Protein AF-A0AAD1ARK3-F1 (afdb_monomer)

Radius of gyration: 18.64 Å; Cα contacts (8 Å, |Δi|>4): 19; chains: 1; bounding box: 56×27×42 Å

Structure (mmCIF, N/CA/C/O backbone):
data_AF-A0AAD1ARK3-F1
#
_entry.id   AF-A0AAD1ARK3-F1
#
loop_
_atom_site.group_PDB
_atom_site.id
_atom_site.type_symbol
_atom_site.label_atom_id
_atom_site.label_alt_id
_atom_site.label_comp_id
_atom_site.label_asym_id
_atom_site.label_entity_id
_atom_site.label_seq_id
_atom_site.pdbx_PDB_ins_code
_atom_site.Cartn_x
_atom_site.Cartn_y
_atom_site.Cartn_z
_atom_site.occupancy
_atom_site.B_iso_or_equiv
_atom_site.auth_seq_id
_atom_site.auth_comp_id
_atom_site.auth_asym_id
_atom_site.auth_atom_id
_atom_site.pdbx_PDB_model_num
ATOM 1 N N . MET A 1 1 ? 1.471 18.633 -12.630 1.00 61.25 1 MET A N 1
ATOM 2 C CA . MET A 1 1 ? 0.889 19.336 -11.461 1.00 61.25 1 MET A CA 1
ATOM 3 C C . MET A 1 1 ? -0.423 18.722 -10.968 1.00 61.25 1 MET A C 1
ATOM 5 O O . MET A 1 1 ? -0.516 18.477 -9.775 1.00 61.25 1 MET A O 1
ATOM 9 N N . GLY A 1 2 ? -1.405 18.407 -11.828 1.00 78.56 2 GLY A N 1
ATOM 10 C CA . GLY A 1 2 ? -2.706 17.869 -11.379 1.00 78.56 2 GLY A CA 1
ATOM 11 C C . GLY A 1 2 ? -2.654 16.535 -10.613 1.00 78.56 2 GLY A C 1
ATOM 12 O O . GLY A 1 2 ? -3.347 16.386 -9.614 1.00 78.56 2 GLY A O 1
ATOM 13 N N . PHE A 1 3 ? -1.788 15.597 -11.014 1.00 78.81 3 PHE A N 1
ATOM 14 C CA . PHE A 1 3 ? -1.660 14.294 -10.342 1.00 78.81 3 PHE A CA 1
ATOM 15 C C . PHE A 1 3 ? -1.287 14.423 -8.857 1.00 78.81 3 PHE A C 1
ATOM 17 O O . PHE A 1 3 ? -1.989 13.895 -8.001 1.00 78.81 3 PHE A O 1
ATOM 24 N N . SER A 1 4 ? -0.242 15.197 -8.545 1.00 80.69 4 SER A N 1
ATOM 25 C CA . SER A 1 4 ? 0.208 15.432 -7.166 1.00 80.69 4 SER A CA 1
ATOM 26 C C . SER A 1 4 ? -0.859 16.114 -6.306 1.00 80.69 4 SER A C 1
ATOM 28 O O . SER A 1 4 ? -0.950 15.852 -5.110 1.00 80.69 4 SER A O 1
ATOM 30 N N . PHE A 1 5 ? -1.688 16.974 -6.906 1.00 88.25 5 PHE A N 1
ATOM 31 C CA . PHE A 1 5 ? -2.811 17.595 -6.206 1.00 88.25 5 PHE A CA 1
ATOM 32 C C . PHE A 1 5 ? -3.886 16.564 -5.847 1.00 88.25 5 PHE A C 1
ATOM 34 O O . PHE A 1 5 ? -4.324 16.512 -4.701 1.00 88.25 5 PHE A O 1
ATOM 41 N N . VAL A 1 6 ? -4.264 15.700 -6.794 1.00 86.12 6 VAL A N 1
ATOM 42 C CA . VAL A 1 6 ? -5.252 14.634 -6.568 1.00 86.12 6 VAL A CA 1
ATOM 43 C C . VAL A 1 6 ? -4.775 13.663 -5.488 1.00 86.12 6 VAL A C 1
ATOM 45 O O . VAL A 1 6 ? -5.541 13.339 -4.582 1.00 86.12 6 VAL A O 1
ATOM 48 N N . THR A 1 7 ? -3.509 13.237 -5.528 1.00 83.06 7 THR A N 1
ATOM 49 C CA . THR A 1 7 ? -2.954 12.323 -4.518 1.00 83.06 7 THR A CA 1
ATOM 50 C C . THR A 1 7 ? -2.917 12.958 -3.130 1.00 83.06 7 THR A C 1
ATOM 52 O O . THR A 1 7 ? -3.302 12.315 -2.157 1.00 83.06 7 THR A O 1
ATOM 55 N N . SER A 1 8 ? -2.525 14.231 -3.027 1.00 83.38 8 SER A N 1
ATOM 56 C CA . SER A 1 8 ? -2.497 14.950 -1.747 1.00 83.38 8 SER A CA 1
ATOM 57 C C . SER A 1 8 ? -3.900 15.208 -1.199 1.00 83.38 8 SER A C 1
ATOM 59 O O . SER A 1 8 ? -4.129 15.055 -0.001 1.00 83.38 8 SER A O 1
ATOM 61 N N . TYR A 1 9 ? -4.863 15.535 -2.065 1.00 85.81 9 TYR A N 1
ATOM 62 C CA . TYR A 1 9 ? -6.266 15.695 -1.684 1.00 85.81 9 TYR A CA 1
ATOM 63 C C . TYR A 1 9 ? -6.867 14.385 -1.160 1.00 85.81 9 TYR A C 1
ATOM 65 O O . TYR A 1 9 ? -7.508 14.372 -0.108 1.00 85.81 9 TYR A O 1
ATOM 73 N N . LEU A 1 10 ? -6.627 13.268 -1.857 1.00 84.06 10 LEU A N 1
ATOM 74 C CA . LEU A 1 10 ? -7.058 11.941 -1.411 1.00 84.06 10 LEU A CA 1
ATOM 75 C C . LEU A 1 10 ? -6.446 11.592 -0.056 1.00 84.06 10 LEU A C 1
ATOM 77 O O . LEU A 1 10 ? -7.172 11.191 0.852 1.00 84.06 10 LEU A O 1
ATOM 81 N N . MET A 1 11 ? -5.142 11.819 0.112 1.00 81.38 11 MET A N 1
ATOM 82 C CA . MET A 1 11 ? -4.460 11.578 1.382 1.00 81.38 11 MET A CA 1
ATOM 83 C C . MET A 1 11 ? -5.065 12.415 2.520 1.00 81.38 11 MET A C 1
ATOM 85 O O . MET A 1 11 ? -5.331 11.896 3.606 1.00 81.38 11 MET A O 1
ATOM 89 N N . GLY A 1 12 ? -5.380 13.684 2.241 1.00 81.88 12 GLY A N 1
ATOM 90 C CA . GLY A 1 12 ? -6.048 14.590 3.174 1.00 81.88 12 GLY A CA 1
ATOM 91 C C . GLY A 1 12 ? -7.463 14.157 3.571 1.00 81.88 12 GLY A C 1
ATOM 92 O O . GLY A 1 12 ? -7.896 14.467 4.675 1.00 81.88 12 GLY A O 1
ATOM 93 N N . LYS A 1 13 ? -8.177 13.404 2.722 1.00 83.06 13 LYS A N 1
ATOM 94 C CA . LYS A 1 13 ? -9.510 12.855 3.041 1.00 83.06 13 LYS A CA 1
ATOM 95 C C . LYS A 1 13 ? -9.468 11.502 3.742 1.00 83.06 13 LYS A C 1
ATOM 97 O O . LYS A 1 13 ? -10.345 11.220 4.557 1.00 83.06 13 LYS A O 1
ATOM 102 N N . ILE A 1 14 ? -8.488 10.658 3.423 1.00 83.06 14 ILE A N 1
ATOM 103 C CA . ILE A 1 14 ? -8.371 9.312 4.001 1.00 83.06 14 ILE A CA 1
ATOM 104 C C . ILE A 1 14 ? -8.105 9.401 5.506 1.00 83.06 14 ILE A C 1
ATOM 106 O O . ILE A 1 14 ? -8.790 8.739 6.282 1.00 83.06 14 ILE A O 1
ATOM 110 N N . ASN A 1 15 ? -7.171 10.258 5.922 1.00 79.00 15 ASN A N 1
ATOM 111 C CA . ASN A 1 15 ? -6.753 10.369 7.319 1.00 79.00 15 ASN A CA 1
ATOM 112 C C . ASN A 1 15 ? -7.911 10.687 8.302 1.00 79.00 15 ASN A C 1
ATOM 114 O O . ASN A 1 15 ? -8.126 9.914 9.240 1.00 79.00 15 ASN A O 1
ATOM 118 N N . PRO A 1 16 ? -8.730 11.743 8.092 1.00 78.88 16 PRO A N 1
ATOM 119 C CA . PRO A 1 16 ? -9.873 12.016 8.962 1.00 78.88 16 PRO A CA 1
ATOM 120 C C . PRO A 1 16 ? -10.950 10.926 8.882 1.00 78.88 16 PRO A C 1
ATOM 122 O O . PRO A 1 16 ? -11.520 10.578 9.912 1.00 78.88 16 PRO A O 1
ATOM 125 N N . ARG A 1 17 ? -11.196 10.325 7.705 1.00 81.31 17 ARG A N 1
ATOM 126 C CA . ARG A 1 17 ? -12.210 9.264 7.555 1.00 81.31 17 ARG A CA 1
ATOM 127 C C . ARG A 1 17 ? -11.862 8.021 8.371 1.00 81.31 17 ARG A C 1
ATOM 129 O O . ARG A 1 17 ? -12.726 7.494 9.066 1.00 81.31 17 ARG A O 1
ATOM 136 N N . VAL A 1 18 ? -10.610 7.565 8.306 1.00 79.75 18 VAL A N 1
ATOM 137 C CA . VAL A 1 18 ? -10.139 6.413 9.093 1.00 79.75 18 VAL A CA 1
ATOM 138 C C . VAL A 1 18 ? -10.260 6.706 10.588 1.00 79.75 18 VAL A C 1
ATOM 140 O O . VAL A 1 18 ? -10.762 5.865 11.329 1.00 79.75 18 VAL A O 1
ATOM 143 N N . SER A 1 19 ? -9.887 7.915 11.017 1.00 78.88 19 SER A N 1
ATOM 144 C CA . SER A 1 19 ? -10.011 8.336 12.417 1.00 78.88 19 SER A CA 1
ATOM 145 C C . SER A 1 19 ? -11.466 8.302 12.909 1.00 78.88 19 SER A C 1
ATOM 147 O O . SER A 1 19 ? -11.758 7.688 13.933 1.00 78.88 19 SER A O 1
ATOM 149 N N . THR A 1 20 ? -12.411 8.855 12.137 1.00 81.75 20 THR A N 1
ATOM 150 C CA . THR A 1 20 ? -13.843 8.820 12.480 1.00 81.75 20 THR A CA 1
ATOM 151 C C . THR A 1 20 ? -14.393 7.394 12.557 1.00 81.75 20 THR A C 1
ATOM 153 O O . THR A 1 20 ? -15.175 7.090 13.454 1.00 81.75 20 THR A O 1
ATOM 156 N N . VAL A 1 21 ? -13.988 6.502 11.646 1.00 79.81 21 VAL A N 1
ATOM 157 C CA . VAL A 1 21 ? -14.413 5.092 11.668 1.00 79.81 21 VAL A CA 1
ATOM 158 C C . VAL A 1 21 ? -13.901 4.383 12.921 1.00 79.81 21 VAL A C 1
ATOM 160 O O . VAL A 1 21 ? -14.673 3.693 13.583 1.00 79.81 21 VAL A O 1
ATOM 163 N N . MET A 1 22 ? -12.635 4.592 13.289 1.00 80.56 22 MET A N 1
ATOM 164 C CA . MET A 1 22 ? -12.065 4.021 14.514 1.00 80.56 22 MET A CA 1
ATOM 165 C C . MET A 1 22 ? -12.796 4.523 15.758 1.00 80.56 22 MET A C 1
ATOM 167 O O . MET A 1 22 ? -13.124 3.729 16.632 1.00 80.56 22 MET A O 1
ATOM 171 N N . MET A 1 23 ? -13.120 5.816 15.802 1.00 79.56 23 MET A N 1
ATOM 172 C CA . MET A 1 23 ? -13.860 6.405 16.918 1.00 79.56 23 MET A CA 1
ATOM 173 C C . MET A 1 23 ? -15.286 5.862 17.070 1.00 79.56 23 MET A C 1
ATOM 175 O O . MET A 1 23 ? -15.790 5.815 18.184 1.00 79.56 23 MET A O 1
ATOM 179 N N . ARG A 1 24 ? -15.941 5.460 15.972 1.00 77.12 24 ARG A N 1
ATOM 180 C CA . ARG A 1 24 ? -17.324 4.952 15.998 1.00 77.12 24 ARG A CA 1
ATOM 181 C C . ARG A 1 24 ? -17.428 3.441 16.205 1.00 77.12 24 ARG A C 1
ATOM 183 O O . ARG A 1 24 ? -18.404 2.987 16.788 1.00 77.12 24 ARG A O 1
ATOM 190 N N . LEU A 1 25 ? -16.476 2.664 15.687 1.00 77.69 25 LEU A N 1
ATOM 191 C CA . LEU A 1 25 ? -16.560 1.197 15.677 1.00 77.69 25 LEU A CA 1
ATOM 192 C C . LEU A 1 25 ? -15.784 0.522 16.813 1.00 77.69 25 LEU A C 1
ATOM 194 O O . LEU A 1 25 ? -16.055 -0.639 17.114 1.00 77.69 25 LEU A O 1
ATOM 198 N N . VAL A 1 26 ? -14.809 1.205 17.423 1.00 79.12 26 VAL A N 1
ATOM 199 C CA . VAL A 1 26 ? -13.942 0.609 18.447 1.00 79.12 26 VAL A CA 1
ATOM 200 C C . VAL A 1 26 ? -14.404 1.036 19.847 1.00 79.12 26 VAL A C 1
ATOM 202 O O . VAL A 1 26 ? -14.452 2.235 20.117 1.00 79.12 26 VAL A O 1
ATOM 205 N N . PRO A 1 27 ? -14.698 0.090 20.762 1.00 75.38 27 PRO A N 1
ATOM 206 C CA . PRO A 1 27 ? -15.028 0.401 22.154 1.00 75.38 27 PRO A CA 1
ATOM 207 C C . PRO A 1 27 ? -13.906 1.180 22.853 1.00 75.38 27 PRO A C 1
ATOM 209 O O . PRO A 1 27 ? -12.732 0.847 22.671 1.00 75.38 27 PRO A O 1
ATOM 212 N N . GLU A 1 28 ? -14.251 2.150 23.710 1.00 73.50 28 GLU A N 1
ATOM 213 C CA . GLU A 1 28 ? -13.283 3.048 24.376 1.00 73.50 28 GLU A CA 1
ATOM 214 C C . GLU A 1 28 ? -12.126 2.314 25.067 1.00 73.50 28 GLU A C 1
ATOM 216 O O . GLU A 1 28 ? -10.970 2.727 24.962 1.00 73.50 28 GLU A O 1
ATOM 221 N N . GLN A 1 29 ? -12.409 1.158 25.675 1.00 74.94 29 GLN A N 1
ATOM 222 C CA . GLN A 1 29 ? -11.412 0.318 26.344 1.00 74.94 29 GLN A CA 1
ATOM 223 C C . GLN A 1 29 ? -10.279 -0.172 25.421 1.00 74.94 29 GLN A C 1
ATOM 225 O O . GLN A 1 29 ? -9.194 -0.486 25.904 1.00 74.94 29 GLN A O 1
ATOM 230 N N . GLN A 1 30 ? -10.529 -0.289 24.112 1.00 81.12 30 GLN A N 1
ATOM 231 C CA . GLN A 1 30 ? -9.595 -0.853 23.126 1.00 81.12 30 GLN A CA 1
ATOM 232 C C . GLN A 1 30 ? -9.144 0.168 22.072 1.00 81.12 30 GLN A C 1
ATOM 234 O O . GLN A 1 30 ? -8.282 -0.149 21.249 1.00 81.12 30 GLN A O 1
ATOM 239 N N . MET A 1 31 ? -9.658 1.404 22.116 1.00 78.31 31 MET A N 1
ATOM 240 C CA . MET A 1 31 ? -9.343 2.461 21.145 1.00 78.31 31 MET A CA 1
ATOM 241 C C . MET A 1 31 ? -7.840 2.690 20.984 1.00 78.31 31 MET A C 1
ATOM 243 O O . MET A 1 31 ? -7.353 2.778 19.858 1.00 78.31 31 MET A O 1
ATOM 247 N N . GLY A 1 32 ? -7.094 2.736 22.094 1.00 81.56 32 GLY A N 1
ATOM 248 C CA . GLY A 1 32 ? -5.643 2.931 22.067 1.00 81.56 32 GLY A CA 1
ATOM 249 C C . GLY A 1 32 ? -4.902 1.798 21.351 1.00 81.56 32 GLY A C 1
ATOM 250 O O . GLY A 1 32 ? -4.004 2.052 20.549 1.00 81.56 32 GLY A O 1
ATOM 251 N N . THR A 1 33 ? -5.311 0.548 21.580 1.00 83.62 33 THR A N 1
ATOM 252 C CA . THR A 1 33 ? -4.699 -0.628 20.947 1.00 83.62 33 THR A CA 1
ATOM 253 C C . THR A 1 33 ? -5.039 -0.700 19.462 1.00 83.62 33 THR A C 1
ATOM 255 O O . THR A 1 33 ? -4.140 -0.889 18.644 1.00 83.62 33 THR A O 1
ATOM 258 N N . THR A 1 34 ? -6.302 -0.496 19.081 1.00 84.31 34 THR A N 1
ATOM 259 C CA . THR A 1 34 ? -6.712 -0.548 17.670 1.00 84.31 34 THR A CA 1
ATOM 260 C C . THR A 1 34 ? -6.108 0.598 16.865 1.00 84.31 34 THR A C 1
ATOM 262 O O . THR A 1 34 ? -5.581 0.360 15.778 1.00 84.31 34 THR A O 1
ATOM 265 N N . ALA A 1 35 ? -6.089 1.821 17.407 1.00 83.38 35 ALA A N 1
ATOM 266 C CA . ALA A 1 35 ? -5.404 2.950 16.779 1.00 83.38 35 ALA A CA 1
ATOM 267 C C . ALA A 1 35 ? -3.898 2.681 16.630 1.00 83.38 35 ALA A C 1
ATOM 269 O O . ALA A 1 35 ? -3.323 2.952 15.575 1.00 83.38 35 ALA A O 1
ATOM 270 N N . GLY A 1 36 ? -3.275 2.080 17.650 1.00 85.50 36 GLY A N 1
ATOM 271 C CA . GLY A 1 36 ? -1.881 1.650 17.609 1.00 85.50 36 GLY A CA 1
ATOM 272 C C . GLY A 1 36 ? -1.598 0.656 16.481 1.00 85.50 36 GLY A C 1
ATOM 273 O O . GLY A 1 36 ? -0.669 0.875 15.708 1.00 85.50 36 GLY A O 1
ATOM 274 N N . VAL A 1 37 ? -2.419 -0.391 16.333 1.00 88.94 37 VAL A N 1
ATOM 275 C CA . VAL A 1 37 ? -2.280 -1.402 15.266 1.00 88.94 37 VAL A CA 1
ATOM 276 C C . VAL A 1 37 ? -2.472 -0.786 13.883 1.00 88.94 37 VAL A C 1
ATOM 278 O O . VAL A 1 37 ? -1.662 -1.026 12.992 1.00 88.94 37 VAL A O 1
ATOM 281 N N . VAL A 1 38 ? -3.502 0.041 13.695 1.00 87.50 38 VAL A N 1
ATOM 282 C CA . VAL A 1 38 ? -3.776 0.713 12.413 1.00 87.50 38 VAL A CA 1
ATOM 283 C C . VAL A 1 38 ? -2.615 1.621 12.016 1.00 87.50 38 VAL A C 1
ATOM 285 O O . VAL A 1 38 ? -2.176 1.593 10.867 1.00 87.50 38 VAL A O 1
ATOM 288 N N . ASN A 1 39 ? -2.071 2.379 12.970 1.00 87.69 39 ASN A N 1
ATOM 289 C CA . ASN A 1 39 ? -0.905 3.222 12.736 1.00 87.69 39 ASN A CA 1
ATOM 290 C C . ASN A 1 39 ? 0.350 2.392 12.424 1.00 87.69 39 ASN A C 1
ATOM 292 O O . ASN A 1 39 ? 1.103 2.733 11.519 1.00 87.69 39 ASN A O 1
ATOM 296 N N . LEU A 1 40 ? 0.555 1.270 13.118 1.00 91.19 40 LEU A N 1
ATOM 297 C CA . LEU A 1 40 ? 1.646 0.336 12.830 1.00 91.19 40 LEU A CA 1
ATOM 298 C C . LEU A 1 40 ? 1.552 -0.219 11.408 1.00 91.19 40 LEU A C 1
ATOM 300 O O . LEU A 1 40 ? 2.544 -0.220 10.686 1.00 91.19 40 LEU A O 1
ATOM 304 N N . VAL A 1 41 ? 0.360 -0.636 10.979 1.00 89.38 41 VAL A N 1
ATOM 305 C CA . VAL A 1 41 ? 0.118 -1.111 9.610 1.00 89.38 41 VAL A CA 1
ATOM 306 C C . VAL A 1 41 ? 0.397 -0.002 8.594 1.00 89.38 41 VAL A C 1
ATOM 308 O O . VAL A 1 41 ? 1.054 -0.258 7.587 1.00 89.38 41 VAL A O 1
ATOM 311 N N . ALA A 1 42 ? -0.032 1.234 8.864 1.00 87.62 42 ALA A N 1
ATOM 312 C CA . ALA A 1 42 ? 0.244 2.375 7.992 1.00 87.62 42 ALA A CA 1
ATOM 313 C C . ALA A 1 42 ? 1.751 2.668 7.881 1.00 87.62 42 ALA A C 1
ATOM 315 O O . ALA A 1 42 ? 2.268 2.865 6.780 1.00 87.62 42 ALA A O 1
ATOM 316 N N . LEU A 1 43 ? 2.466 2.638 9.009 1.00 91.31 43 LEU A N 1
ATOM 317 C CA . LEU A 1 43 ? 3.909 2.861 9.067 1.00 91.31 43 LEU A CA 1
ATOM 318 C C . LEU A 1 43 ? 4.703 1.739 8.399 1.00 91.31 43 LEU A C 1
ATOM 320 O O . LEU A 1 43 ? 5.694 2.032 7.741 1.00 91.31 43 LEU A O 1
ATOM 324 N N . LEU A 1 44 ? 4.275 0.480 8.532 1.00 93.25 44 LEU A N 1
ATOM 325 C CA . LEU A 1 44 ? 4.909 -0.671 7.881 1.00 93.25 44 LEU A CA 1
ATOM 326 C C . LEU A 1 44 ? 4.574 -0.764 6.390 1.00 93.25 44 LEU A C 1
ATOM 328 O O . LEU A 1 44 ? 5.387 -1.262 5.613 1.00 93.25 44 LEU A O 1
ATOM 332 N N . GLY A 1 45 ? 3.419 -0.251 5.965 1.00 89.06 45 GLY A N 1
ATOM 333 C CA . GLY A 1 45 ? 3.013 -0.257 4.562 1.00 89.06 45 GLY A CA 1
ATOM 334 C C . GLY A 1 45 ? 4.025 0.439 3.649 1.00 89.06 45 GLY A C 1
ATOM 335 O O . GLY A 1 45 ? 4.317 -0.060 2.563 1.00 89.06 45 GLY A O 1
ATOM 336 N N . MET A 1 46 ? 4.623 1.544 4.108 1.00 88.69 46 MET A N 1
ATOM 337 C CA . MET A 1 46 ? 5.658 2.262 3.357 1.00 88.69 46 MET A CA 1
ATOM 338 C C . MET A 1 46 ? 6.927 1.415 3.118 1.00 88.69 46 MET A C 1
ATOM 340 O O . MET A 1 46 ? 7.230 1.161 1.952 1.00 88.69 46 MET A O 1
ATOM 344 N N . PRO A 1 47 ? 7.679 0.953 4.139 1.00 93.44 47 PRO A N 1
ATOM 345 C CA . PRO A 1 47 ? 8.895 0.170 3.929 1.00 93.44 47 PRO A CA 1
ATOM 346 C C . PRO A 1 47 ? 8.618 -1.157 3.218 1.00 93.44 47 PRO A C 1
ATOM 348 O O . PRO A 1 47 ? 9.395 -1.541 2.349 1.00 93.44 47 PRO A O 1
ATOM 351 N N . VAL A 1 48 ? 7.495 -1.827 3.503 1.00 92.56 48 VAL A N 1
ATOM 352 C CA . VAL A 1 48 ? 7.118 -3.064 2.799 1.00 92.56 48 VAL A CA 1
ATOM 353 C C . VAL A 1 48 ? 6.895 -2.793 1.310 1.00 92.56 48 VAL A C 1
ATOM 355 O O . VAL A 1 48 ? 7.451 -3.498 0.468 1.00 92.56 48 VAL A O 1
ATOM 358 N N . GLY A 1 49 ? 6.148 -1.740 0.967 1.00 89.06 49 GLY A N 1
ATOM 359 C CA . GLY A 1 49 ? 5.934 -1.345 -0.425 1.00 89.06 49 GLY A CA 1
ATOM 360 C C . GLY A 1 49 ? 7.233 -0.966 -1.140 1.00 89.06 49 GLY A C 1
ATOM 361 O O . GLY A 1 49 ? 7.436 -1.355 -2.289 1.00 89.06 49 GLY A O 1
ATOM 362 N N . GLN A 1 50 ? 8.140 -0.266 -0.452 1.00 92.12 50 GLN A N 1
ATOM 363 C CA . GLN A 1 50 ? 9.457 0.087 -0.990 1.00 92.12 50 GLN A CA 1
ATOM 364 C C . GLN A 1 50 ? 10.301 -1.155 -1.292 1.00 92.12 50 GLN A C 1
ATOM 366 O O . GLN A 1 50 ? 10.857 -1.248 -2.384 1.00 92.12 50 GLN A O 1
ATOM 371 N N . VAL A 1 51 ? 10.367 -2.124 -0.372 1.00 94.50 51 VAL A N 1
ATOM 372 C CA . VAL A 1 51 ? 11.106 -3.379 -0.593 1.00 94.50 51 VAL A CA 1
ATOM 373 C C . VAL A 1 51 ? 10.558 -4.105 -1.818 1.00 94.50 51 VAL A C 1
ATOM 375 O O . VAL A 1 51 ? 11.324 -4.419 -2.723 1.00 94.50 51 VAL A O 1
ATOM 378 N N . VAL A 1 52 ? 9.237 -4.292 -1.905 1.00 90.31 52 VAL A N 1
ATOM 379 C CA . VAL A 1 52 ? 8.602 -4.956 -3.056 1.00 90.31 52 VAL A CA 1
ATOM 380 C C . VAL A 1 52 ? 8.920 -4.228 -4.365 1.00 90.31 52 VAL A C 1
ATOM 382 O O . VAL A 1 52 ? 9.322 -4.864 -5.343 1.00 90.31 52 VAL A O 1
ATOM 385 N N . PHE A 1 53 ? 8.793 -2.897 -4.383 1.00 91.75 53 PHE A N 1
ATOM 386 C CA . PHE A 1 53 ? 9.068 -2.090 -5.569 1.00 91.75 53 PHE A CA 1
ATOM 387 C C . PHE A 1 53 ? 10.527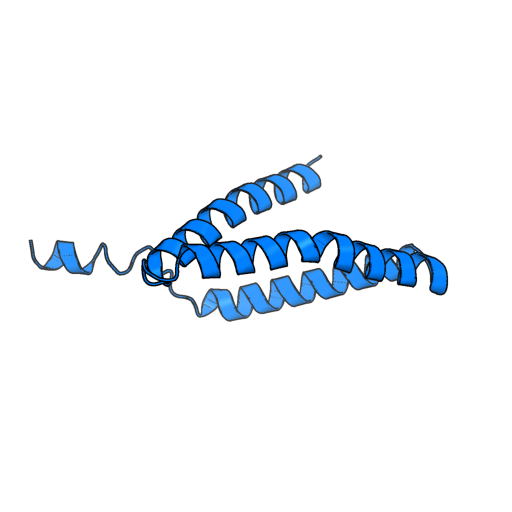 -2.195 -6.012 1.00 91.75 53 PHE A C 1
ATOM 389 O O . PHE A 1 53 ? 10.793 -2.443 -7.191 1.00 91.75 53 PHE A O 1
ATOM 396 N N . PHE A 1 54 ? 11.472 -2.012 -5.086 1.00 93.25 54 PHE A N 1
ATOM 397 C CA . PHE A 1 54 ? 12.895 -2.040 -5.402 1.00 93.25 54 PHE A CA 1
ATOM 398 C C . PHE A 1 54 ? 13.359 -3.431 -5.811 1.00 93.25 54 PHE A C 1
ATOM 400 O O . PHE A 1 54 ? 14.142 -3.539 -6.753 1.00 93.25 54 PHE A O 1
ATOM 407 N N . THR A 1 55 ? 12.864 -4.494 -5.176 1.00 92.88 55 THR A N 1
ATOM 408 C CA . THR A 1 55 ? 13.183 -5.862 -5.594 1.00 92.88 55 THR A CA 1
ATOM 409 C C . THR A 1 55 ? 12.766 -6.092 -7.045 1.00 92.88 55 THR A C 1
ATOM 411 O O . THR A 1 55 ? 13.583 -6.538 -7.847 1.00 92.88 55 THR A O 1
ATOM 414 N N . LEU A 1 56 ? 11.546 -5.710 -7.433 1.00 90.44 56 LEU A N 1
ATOM 415 C CA . LEU A 1 56 ? 11.098 -5.856 -8.822 1.00 90.44 56 LEU A CA 1
ATOM 416 C C . LEU A 1 56 ? 11.836 -4.942 -9.801 1.00 90.44 56 LEU A C 1
ATOM 418 O O . LEU A 1 56 ? 12.149 -5.357 -10.919 1.00 90.44 56 LEU A O 1
ATOM 422 N N . ALA A 1 57 ? 12.113 -3.708 -9.382 1.00 91.31 57 ALA A N 1
ATOM 423 C CA . ALA A 1 57 ? 12.813 -2.737 -10.209 1.00 91.31 57 ALA A CA 1
ATOM 424 C C . ALA A 1 57 ? 14.233 -3.207 -10.553 1.00 91.31 57 ALA A C 1
ATOM 426 O O . ALA A 1 57 ? 14.684 -2.976 -11.672 1.00 91.31 57 ALA A O 1
ATOM 427 N N . ASN A 1 58 ? 14.901 -3.886 -9.613 1.00 92.31 58 ASN A N 1
ATOM 428 C CA . ASN A 1 58 ? 16.253 -4.413 -9.798 1.00 92.31 58 ASN A CA 1
ATOM 429 C C . ASN A 1 58 ? 16.284 -5.779 -10.503 1.00 92.31 58 ASN A C 1
ATOM 431 O O . ASN A 1 58 ? 17.201 -6.024 -11.278 1.00 92.31 58 ASN A O 1
ATOM 435 N N . VAL A 1 59 ? 15.314 -6.669 -10.255 1.00 93.31 59 VAL A N 1
ATOM 436 C CA . VAL A 1 59 ? 15.305 -8.025 -10.846 1.00 93.31 59 VAL A CA 1
ATOM 437 C C . VAL A 1 59 ? 14.779 -8.036 -12.283 1.00 93.31 59 VAL A C 1
ATOM 439 O O . VAL A 1 59 ? 15.287 -8.789 -13.108 1.00 93.31 59 VAL A O 1
ATOM 442 N N . VAL A 1 60 ? 13.755 -7.232 -12.587 1.00 91.81 60 VAL A N 1
ATOM 443 C CA . VAL A 1 60 ? 13.087 -7.245 -13.900 1.00 91.81 60 VAL A CA 1
ATOM 444 C C . VAL A 1 60 ? 13.381 -5.961 -14.663 1.00 91.81 60 VAL A C 1
ATOM 446 O O . VAL A 1 60 ? 14.039 -5.981 -15.697 1.00 91.81 60 VAL A O 1
ATOM 449 N N . SER A 1 61 ? 12.841 -4.844 -14.182 1.00 91.56 61 SER A N 1
ATOM 450 C CA . SER A 1 61 ? 13.101 -3.489 -14.675 1.00 91.56 61 SER A CA 1
ATOM 451 C C . SER A 1 61 ? 12.256 -2.492 -13.887 1.00 91.56 61 SER A C 1
ATOM 453 O O . SER A 1 61 ? 11.178 -2.821 -13.379 1.00 91.56 61 SER A O 1
ATOM 455 N N . ALA A 1 62 ? 12.687 -1.231 -13.862 1.00 90.19 62 ALA A N 1
ATOM 456 C CA . ALA A 1 62 ? 11.896 -0.146 -13.288 1.00 90.19 62 ALA A CA 1
ATOM 457 C C . ALA A 1 62 ? 10.505 -0.024 -13.944 1.00 90.19 62 ALA A C 1
ATOM 459 O O . ALA A 1 62 ? 9.512 0.165 -13.243 1.00 90.19 62 ALA A O 1
ATOM 460 N N . ALA A 1 63 ? 10.418 -0.178 -15.271 1.00 90.81 63 ALA A N 1
ATOM 461 C CA . ALA A 1 63 ? 9.156 -0.084 -16.005 1.00 90.81 63 ALA A CA 1
ATOM 462 C C . ALA A 1 63 ? 8.159 -1.174 -15.578 1.00 90.81 63 ALA A C 1
ATOM 464 O O . ALA A 1 63 ? 7.003 -0.866 -15.294 1.00 90.81 63 ALA A O 1
ATOM 465 N N . ALA A 1 64 ? 8.615 -2.426 -15.449 1.00 88.06 64 ALA A N 1
ATOM 466 C CA . ALA A 1 64 ? 7.774 -3.527 -14.982 1.00 88.06 64 ALA A CA 1
ATOM 467 C C . ALA A 1 64 ? 7.264 -3.302 -13.548 1.00 88.06 64 ALA A C 1
ATOM 469 O O . ALA A 1 64 ? 6.100 -3.578 -13.261 1.00 88.06 64 ALA A O 1
ATOM 470 N N . SER A 1 65 ? 8.099 -2.745 -12.664 1.00 91.88 65 S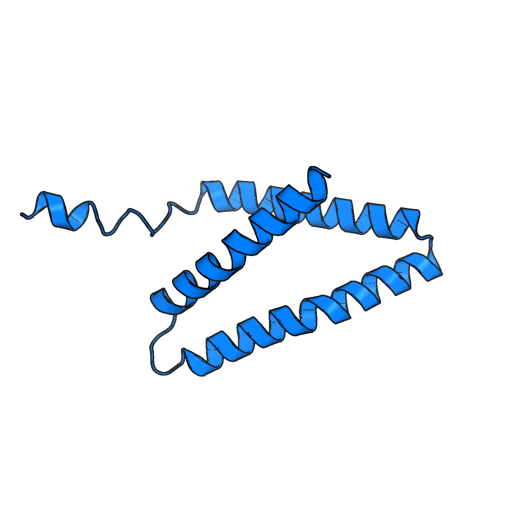ER A N 1
ATOM 471 C CA . SER A 1 65 ? 7.709 -2.430 -11.282 1.00 91.88 65 SER A CA 1
ATOM 472 C C . SER A 1 65 ? 6.604 -1.367 -11.220 1.00 91.88 65 SER A C 1
ATOM 474 O O . SER A 1 65 ? 5.587 -1.552 -10.549 1.00 91.88 65 SER A O 1
ATOM 476 N N . TRP A 1 66 ? 6.740 -0.290 -12.003 1.00 91.81 66 TRP A N 1
ATOM 477 C CA . TRP A 1 66 ? 5.701 0.736 -12.128 1.00 91.81 66 TRP A CA 1
ATOM 478 C C . TRP A 1 66 ? 4.399 0.192 -12.721 1.00 91.81 66 TRP A C 1
ATOM 480 O O . TRP A 1 66 ? 3.323 0.526 -12.224 1.00 91.81 66 TRP A O 1
ATOM 490 N N . MET A 1 67 ? 4.478 -0.670 -13.742 1.00 92.81 67 MET A N 1
ATOM 491 C CA . MET A 1 67 ? 3.297 -1.313 -14.327 1.00 92.81 67 MET A CA 1
ATOM 492 C C . MET A 1 67 ? 2.580 -2.206 -13.314 1.00 92.81 67 MET A C 1
ATOM 494 O O . MET A 1 67 ? 1.354 -2.147 -13.219 1.00 92.81 67 MET A O 1
ATOM 498 N N . LEU A 1 68 ? 3.320 -2.986 -12.518 1.00 90.50 68 LEU A N 1
ATOM 499 C CA . LEU A 1 68 ? 2.721 -3.813 -11.475 1.00 90.50 68 LEU A CA 1
ATOM 500 C C . LEU A 1 68 ? 2.062 -2.956 -10.388 1.00 90.50 68 LEU A C 1
ATOM 502 O O . LEU A 1 68 ? 0.928 -3.230 -10.003 1.00 90.50 68 LEU A O 1
ATOM 506 N N . MET A 1 69 ? 2.729 -1.896 -9.921 1.00 90.12 69 MET A N 1
ATOM 507 C CA . MET A 1 69 ? 2.146 -0.972 -8.943 1.00 90.12 69 MET A CA 1
ATOM 508 C C . MET A 1 69 ? 0.871 -0.307 -9.465 1.00 90.12 69 MET A C 1
ATOM 510 O O . MET A 1 69 ? -0.112 -0.198 -8.728 1.00 90.12 69 MET A O 1
ATOM 514 N N . ALA A 1 70 ? 0.866 0.118 -10.729 1.00 90.88 70 ALA A N 1
ATOM 515 C CA . ALA A 1 70 ? -0.308 0.701 -11.364 1.00 90.88 70 ALA A CA 1
ATOM 516 C C . ALA A 1 70 ? -1.449 -0.319 -11.473 1.00 90.88 70 ALA A C 1
ATOM 518 O O . ALA A 1 70 ? -2.586 0.005 -11.133 1.00 90.88 70 ALA A O 1
ATOM 519 N N . ALA A 1 71 ? -1.147 -1.559 -11.870 1.00 92.94 71 ALA A N 1
ATOM 520 C CA . ALA A 1 71 ? -2.126 -2.638 -11.960 1.00 92.94 71 ALA A CA 1
ATOM 521 C C . ALA A 1 71 ? -2.737 -2.969 -10.589 1.00 92.94 71 ALA A C 1
ATOM 523 O O . ALA A 1 71 ? -3.958 -3.003 -10.455 1.00 92.94 71 ALA A O 1
ATOM 524 N N . LEU A 1 72 ? -1.909 -3.136 -9.552 1.00 91.56 72 LEU A N 1
ATOM 525 C CA . LEU A 1 72 ? -2.377 -3.384 -8.185 1.00 91.56 72 LEU A CA 1
ATOM 526 C C . LEU A 1 72 ? -3.236 -2.229 -7.663 1.00 91.56 72 LEU A C 1
ATOM 528 O O . LEU A 1 72 ? -4.299 -2.468 -7.094 1.00 91.56 72 LEU A O 1
ATOM 532 N N . SER A 1 73 ? -2.816 -0.984 -7.903 1.00 89.38 73 SER A N 1
ATOM 533 C CA . SER A 1 73 ? -3.581 0.205 -7.507 1.00 89.38 73 SER A CA 1
ATOM 534 C C . SER A 1 73 ? -4.929 0.274 -8.224 1.00 89.38 73 SER A C 1
ATOM 536 O O . SER A 1 73 ? -5.939 0.571 -7.592 1.00 89.38 73 SER A O 1
ATOM 538 N N . ALA A 1 74 ? -4.972 -0.041 -9.522 1.00 92.12 74 ALA A N 1
ATOM 539 C CA . ALA A 1 74 ? -6.207 -0.082 -10.298 1.00 92.12 74 ALA A CA 1
ATOM 540 C C . ALA A 1 74 ? -7.162 -1.175 -9.800 1.00 92.12 74 ALA A C 1
ATOM 542 O O . ALA A 1 74 ? -8.352 -0.911 -9.651 1.00 92.12 74 ALA A O 1
ATOM 543 N N . VAL A 1 75 ? -6.652 -2.370 -9.479 1.00 93.38 75 VAL A N 1
ATOM 544 C CA . VAL A 1 75 ? -7.455 -3.453 -8.885 1.00 93.38 75 VAL A CA 1
ATOM 545 C C . VAL A 1 75 ? -8.028 -3.023 -7.536 1.00 93.38 75 VAL A C 1
ATOM 547 O O . VAL A 1 75 ? -9.224 -3.182 -7.309 1.00 93.38 75 VAL A O 1
ATOM 550 N N . LEU A 1 76 ? -7.212 -2.425 -6.665 1.00 88.81 76 LEU A N 1
ATOM 551 C CA . LEU A 1 76 ? -7.654 -1.897 -5.371 1.00 88.81 76 LEU A CA 1
ATOM 552 C C . LEU A 1 76 ? -8.750 -0.841 -5.527 1.00 88.81 76 LEU A C 1
ATOM 554 O O . LEU A 1 76 ? -9.746 -0.874 -4.809 1.00 88.81 76 LEU A O 1
ATOM 558 N N . LEU A 1 77 ? -8.590 0.067 -6.490 1.00 88.00 77 LEU A N 1
ATOM 559 C CA . LEU A 1 77 ? -9.581 1.089 -6.813 1.00 88.00 77 LEU A CA 1
ATOM 560 C C . LEU A 1 77 ? -10.885 0.439 -7.300 1.00 88.00 77 LEU A C 1
ATOM 562 O O . LEU A 1 77 ? -11.962 0.797 -6.836 1.00 88.00 77 LEU A O 1
ATOM 566 N N . LEU A 1 78 ? -10.799 -0.560 -8.178 1.00 90.94 78 LEU A N 1
ATOM 567 C CA . LEU A 1 78 ? -11.961 -1.277 -8.703 1.00 90.94 78 LEU A CA 1
ATOM 568 C C . LEU A 1 78 ? -12.708 -2.012 -7.581 1.00 90.94 78 LEU A C 1
ATOM 570 O O . LEU A 1 78 ? -13.923 -1.868 -7.458 1.00 90.94 78 LEU A O 1
ATOM 574 N N . VAL A 1 79 ? -11.988 -2.712 -6.702 1.00 90.38 79 VAL A N 1
ATOM 575 C CA . VAL A 1 79 ? -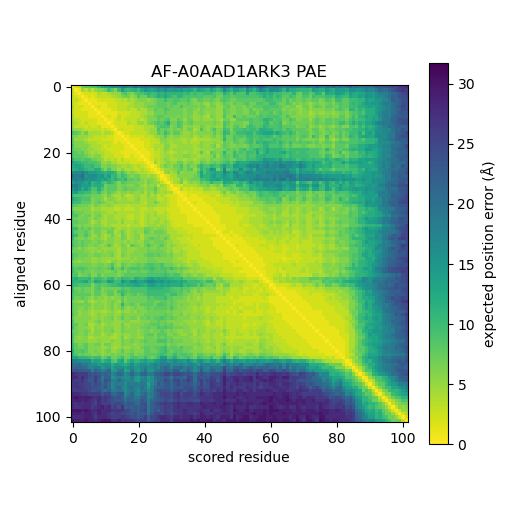12.561 -3.332 -5.497 1.00 90.38 79 VAL A CA 1
ATOM 576 C C . VAL A 1 79 ? -13.222 -2.280 -4.610 1.00 90.38 79 VAL A C 1
ATOM 578 O O . VAL A 1 79 ? -14.349 -2.485 -4.166 1.00 90.38 79 VAL A O 1
ATOM 581 N N . LEU A 1 80 ? -12.571 -1.136 -4.387 1.00 85.62 80 LEU A N 1
ATOM 582 C CA . LEU A 1 80 ? -13.129 -0.051 -3.584 1.00 85.62 80 LEU A CA 1
ATOM 583 C C . LEU A 1 80 ? -14.402 0.532 -4.204 1.00 85.62 80 LEU A C 1
ATOM 585 O O . LEU A 1 80 ? -15.319 0.859 -3.464 1.00 85.62 80 LEU A O 1
ATOM 589 N N . LEU A 1 81 ? -14.496 0.647 -5.529 1.00 87.31 81 LEU A N 1
ATOM 590 C CA . LEU A 1 81 ? -15.725 1.082 -6.197 1.00 87.31 81 LEU A CA 1
ATOM 591 C C . LEU A 1 81 ? -16.833 0.036 -6.049 1.00 87.31 81 LEU A C 1
ATOM 593 O O . LEU A 1 81 ?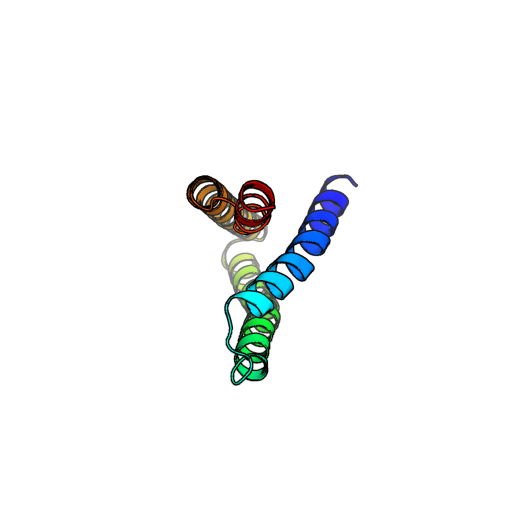 -17.956 0.381 -5.689 1.00 87.31 81 LEU A O 1
ATOM 597 N N . LEU A 1 82 ? -16.520 -1.246 -6.253 1.00 87.62 82 LEU A N 1
ATOM 598 C CA . LEU A 1 82 ? -17.494 -2.330 -6.108 1.00 87.62 82 LEU A CA 1
ATOM 599 C C . LEU A 1 82 ? -18.013 -2.450 -4.671 1.00 87.62 82 LEU A C 1
ATOM 601 O O . LEU A 1 82 ? -19.216 -2.568 -4.466 1.00 87.62 82 LEU A O 1
ATOM 605 N N . VAL A 1 83 ? -17.136 -2.377 -3.669 1.00 84.38 83 VAL A N 1
ATOM 606 C CA . VAL A 1 83 ? -17.515 -2.436 -2.249 1.00 84.38 83 VAL A CA 1
ATOM 607 C C . VAL A 1 83 ? -18.114 -1.111 -1.781 1.00 84.38 83 VAL A C 1
ATOM 609 O O . VAL A 1 83 ? -19.080 -1.106 -1.030 1.00 84.38 83 VAL A O 1
ATOM 612 N N . GLY A 1 84 ? -17.599 0.021 -2.254 1.00 65.38 84 GLY A N 1
ATOM 613 C CA . GLY A 1 84 ? -18.096 1.358 -1.931 1.00 65.38 84 GLY A CA 1
ATOM 614 C C . GLY A 1 84 ? -19.536 1.576 -2.387 1.00 65.38 84 GLY A C 1
ATOM 615 O O . GLY A 1 84 ? -20.294 2.222 -1.677 1.00 65.38 84 GLY A O 1
ATOM 616 N N . THR A 1 85 ? -19.966 0.944 -3.486 1.00 59.25 85 THR A N 1
ATOM 617 C CA . THR A 1 85 ? -21.393 0.915 -3.873 1.00 59.25 85 THR A CA 1
ATOM 618 C C . THR A 1 85 ? -22.282 0.128 -2.898 1.00 59.25 85 THR A C 1
ATOM 620 O O . THR A 1 85 ? -23.503 0.216 -2.980 1.00 59.25 85 THR A O 1
ATOM 623 N N . ARG A 1 86 ? -21.695 -0.651 -1.976 1.00 53.84 86 ARG A N 1
ATOM 624 C CA . ARG A 1 86 ? -22.395 -1.452 -0.955 1.00 53.84 86 ARG A CA 1
ATOM 625 C C . ARG A 1 86 ? -22.343 -0.841 0.443 1.00 53.84 86 ARG A C 1
ATOM 627 O O . ARG A 1 86 ? -23.145 -1.226 1.288 1.00 53.84 86 ARG A O 1
ATOM 634 N N . ILE A 1 87 ? -21.426 0.089 0.697 1.00 54.84 87 ILE A N 1
ATOM 635 C CA . ILE A 1 87 ? -21.353 0.820 1.963 1.00 54.84 87 ILE A CA 1
ATOM 636 C C . ILE A 1 87 ? -22.285 2.027 1.826 1.00 54.84 87 ILE A C 1
ATOM 638 O O . ILE A 1 87 ? -21.863 3.088 1.376 1.00 54.84 87 ILE A O 1
ATOM 642 N N . ALA A 1 88 ? -23.565 1.862 2.181 1.00 50.34 88 ALA A N 1
ATOM 643 C CA . ALA A 1 88 ? -24.412 3.011 2.490 1.00 50.34 88 ALA A CA 1
ATOM 644 C C . ALA A 1 88 ? -23.706 3.787 3.605 1.00 50.34 88 ALA A C 1
ATOM 646 O O . ALA A 1 88 ? -23.408 3.208 4.650 1.00 50.34 88 ALA A O 1
ATOM 647 N N . ASP A 1 89 ? -23.334 5.040 3.342 1.00 50.91 89 ASP A N 1
ATOM 648 C CA . ASP A 1 89 ? -22.550 5.842 4.274 1.00 50.91 89 ASP A CA 1
ATOM 649 C C . ASP A 1 89 ? -23.257 5.881 5.646 1.00 50.91 89 ASP A C 1
ATOM 651 O O . ASP A 1 89 ? -24.296 6.532 5.776 1.00 50.91 89 ASP A O 1
ATOM 655 N N . PRO A 1 90 ? -22.679 5.295 6.716 1.00 50.94 90 PRO A N 1
ATOM 656 C CA . PRO A 1 90 ? -23.222 5.421 8.074 1.00 50.94 90 PRO A CA 1
ATOM 657 C C . PRO A 1 90 ? -23.074 6.854 8.621 1.00 50.94 90 PRO A C 1
ATOM 659 O O . PRO A 1 90 ? -23.335 7.129 9.787 1.00 50.94 90 PRO A O 1
ATOM 662 N N . VAL A 1 91 ? -22.595 7.787 7.794 1.00 53.91 91 VAL A N 1
ATOM 663 C CA . VAL A 1 91 ? -22.520 9.214 8.103 1.00 53.91 91 VAL A CA 1
ATOM 664 C C . VAL A 1 91 ? -23.914 9.856 8.097 1.00 53.91 91 VAL A C 1
ATOM 666 O O . VAL A 1 91 ? -24.100 10.815 8.836 1.00 53.91 91 VAL A O 1
ATOM 669 N N . PHE A 1 92 ? -24.883 9.323 7.337 1.00 52.28 92 PHE A N 1
ATOM 670 C CA . PHE A 1 92 ? -26.201 9.957 7.150 1.00 52.28 92 PHE A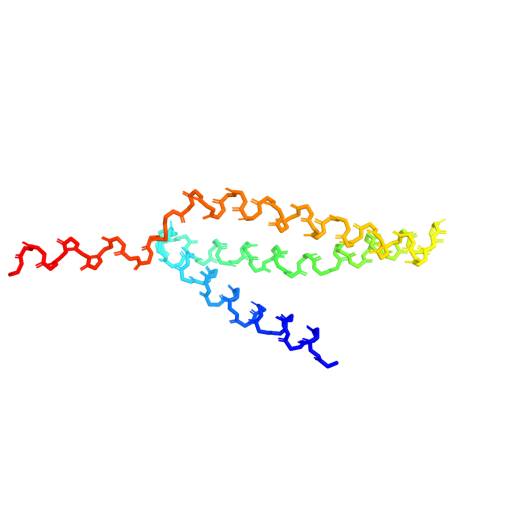 CA 1
ATOM 671 C C . PHE A 1 92 ? -27.376 9.239 7.836 1.00 52.28 92 PHE A C 1
ATOM 673 O O . PHE A 1 92 ? -28.425 9.845 8.026 1.00 52.28 92 PHE A O 1
ATOM 680 N N . THR A 1 93 ? -27.221 7.978 8.249 1.00 51.16 93 THR A N 1
ATOM 681 C CA . THR A 1 93 ? -28.343 7.186 8.794 1.00 51.16 93 THR A CA 1
ATOM 682 C C . THR A 1 93 ? -28.813 7.643 10.181 1.00 51.16 93 THR A C 1
ATOM 684 O O . THR A 1 93 ? -29.994 7.508 10.490 1.00 51.16 93 THR A O 1
ATOM 687 N N . ASP A 1 94 ? -27.946 8.253 10.993 1.00 52.84 94 ASP A N 1
ATOM 688 C CA . ASP A 1 94 ? -28.319 8.664 12.358 1.00 52.84 94 ASP A CA 1
ATOM 689 C C . ASP A 1 94 ? -29.020 10.035 12.417 1.00 52.84 94 ASP A C 1
ATOM 691 O O . ASP A 1 94 ? -29.712 10.335 13.389 1.00 52.84 94 ASP A O 1
ATOM 695 N N . SER A 1 95 ? -28.873 10.880 11.387 1.00 49.66 95 SER A N 1
ATOM 696 C CA . SER A 1 95 ? -29.484 12.219 11.367 1.00 49.66 95 SER A CA 1
ATOM 697 C C . SER A 1 95 ? -30.952 12.224 10.936 1.00 49.66 95 SER A C 1
ATOM 699 O O . SER A 1 95 ? -31.697 13.109 11.350 1.00 49.66 95 SER A O 1
ATOM 701 N N . GLU A 1 96 ? -31.396 11.245 10.143 1.00 50.84 96 GLU A N 1
ATOM 702 C CA . GLU A 1 96 ? -32.796 11.180 9.694 1.00 50.84 96 GLU A CA 1
ATOM 703 C C . GLU A 1 96 ? -33.720 10.539 10.741 1.00 50.84 96 GLU A C 1
ATOM 705 O O . GLU A 1 96 ? -34.835 11.017 10.942 1.00 50.84 96 GLU A O 1
ATOM 710 N N . SER A 1 97 ? -33.258 9.542 11.511 1.00 50.25 97 SER A N 1
ATOM 711 C CA . SER A 1 97 ? -34.125 8.874 12.500 1.00 50.25 97 SER A CA 1
ATOM 712 C C . SER A 1 97 ? -34.449 9.727 13.734 1.00 50.25 97 SER A C 1
ATOM 714 O O . SER A 1 97 ? -35.330 9.364 14.516 1.00 50.25 97 SER A O 1
ATOM 716 N N . GLN A 1 98 ? -33.718 10.828 13.949 1.00 48.94 98 GLN A N 1
ATOM 717 C CA . GLN A 1 98 ? -33.969 11.777 15.039 1.00 48.94 98 GLN A CA 1
ATOM 718 C C . GLN A 1 98 ? -34.914 12.918 14.634 1.00 48.94 98 GLN A C 1
ATOM 720 O O . GLN A 1 98 ? -35.594 13.456 15.503 1.00 48.94 98 GLN A O 1
ATOM 725 N N . SER A 1 99 ? -35.007 13.252 13.340 1.00 49.16 99 SER A N 1
ATOM 726 C CA . SER A 1 99 ? -35.898 14.315 12.848 1.00 49.16 99 SER A CA 1
ATOM 727 C C . SER A 1 99 ? -37.344 13.854 12.651 1.00 49.16 99 SER A C 1
ATOM 729 O O . SER A 1 99 ? -38.237 14.691 12.648 1.00 49.16 99 SER A O 1
ATOM 731 N N . GLU A 1 100 ? -37.597 12.552 12.500 1.00 48.84 100 GLU A N 1
ATOM 732 C CA . GLU A 1 100 ? -38.964 12.011 12.383 1.00 48.84 100 GLU A CA 1
ATOM 733 C C . GLU A 1 100 ? -39.664 11.863 13.751 1.00 48.84 100 GLU A C 1
ATOM 735 O O . GLU A 1 100 ? -40.872 11.654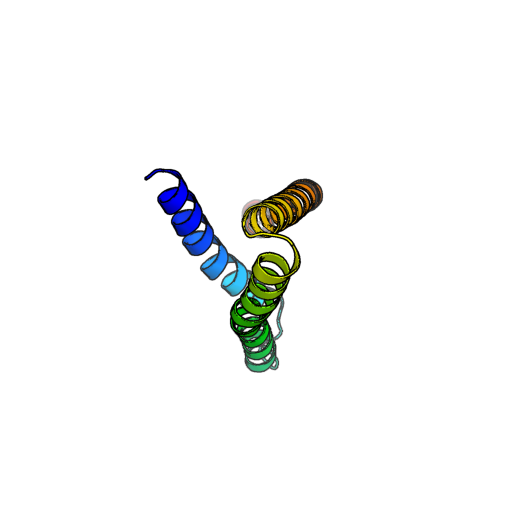 13.826 1.00 48.84 100 GLU A O 1
ATOM 740 N N . LYS A 1 101 ? -38.910 11.982 14.854 1.00 48.69 101 LYS A N 1
ATOM 741 C CA . LYS A 1 101 ? -39.42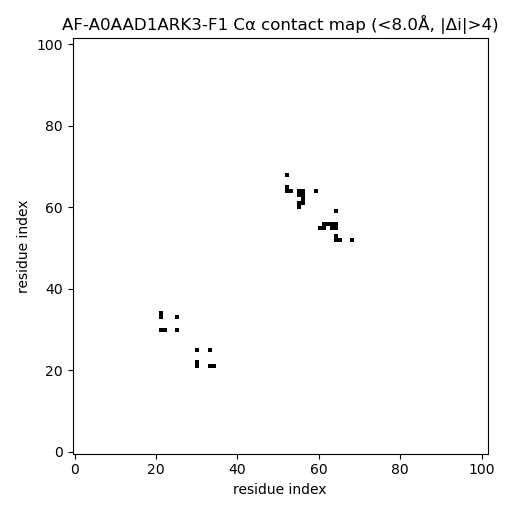2 11.853 16.231 1.00 48.69 101 LYS A CA 1
ATOM 742 C C . LYS A 1 101 ? -39.467 13.172 17.014 1.00 48.69 101 LYS A C 1
ATOM 744 O O . LYS A 1 101 ? -39.708 13.119 18.221 1.00 48.69 101 LYS A O 1
ATOM 749 N N . ALA A 1 102 ? -39.211 14.309 16.363 1.00 45.25 102 ALA A N 1
ATOM 750 C CA . ALA A 1 102 ? -39.222 15.642 16.970 1.00 45.25 102 ALA A CA 1
ATOM 751 C C . ALA A 1 102 ? -40.457 16.448 16.551 1.00 45.25 102 ALA A C 1
ATOM 753 O O . ALA A 1 102 ? -40.825 16.382 15.358 1.00 45.25 102 ALA A O 1
#

Sequence (102 aa):
MGFSFVTSYLMGKINPRVSTVMMRLVPEQQMGTTAGVVNLVALLGMPVGQVVFFTLANVVSAAASWMLMAALSAVLLLVLLLVGTRIADPVFTDSESQSEKA

Secondary structure (DSSP, 8-state):
-HHHHHHHHHHHHHHHHHHHHHHHHS-GGGHHHHHHHHHHHHHHHHHHHHHHHHHHHHHT-HHHHHHHHHHHHHHHHHHHHHHHTT---TTTHHHHHHHTT-

pLDDT: mean 79.77, std 14.51, rang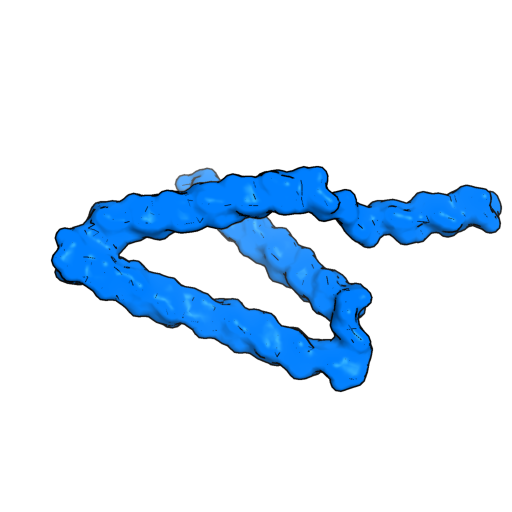e [45.25, 94.5]

Foldseek 3Di:
DVVVVVVVVVVVVVVVVVVVCLVPPPPPVCSVVVVVVVVVCVVVVVVVLVVQLVVCCVPPRNVVSVVVVVVVVVVVVVVCVVVVVVCPDPVPPVVVVVVVVD

Mean predicted aligned error: 10.33 Å

InterPro domains:
  IPR020846 Major facilitator superfamily domain [PS50850] (1-102)
  IPR036259 MFS transporter superfamily [G3DSA:1.20.1250.20] (1-84)
  IPR036259 MFS transporter superfamily [SSF103473] (3-89)

Solvent-accessible surface area (backbone atoms only — not comparable to full-atom values): 5875 Å² total; per-residue (Å²): 116,69,66,64,51,52,53,51,52,51,52,66,51,48,56,59,51,54,51,53,49,49,67,73,73,42,58,79,95,46,37,69,59,55,52,49,50,53,49,49,52,59,62,48,47,53,62,54,51,48,51,58,42,52,52,37,27,72,74,78,28,58,67,60,30,53,52,49,52,51,50,54,50,50,51,53,48,51,52,47,52,62,51,49,77,67,54,76,64,78,84,58,63,69,66,56,71,5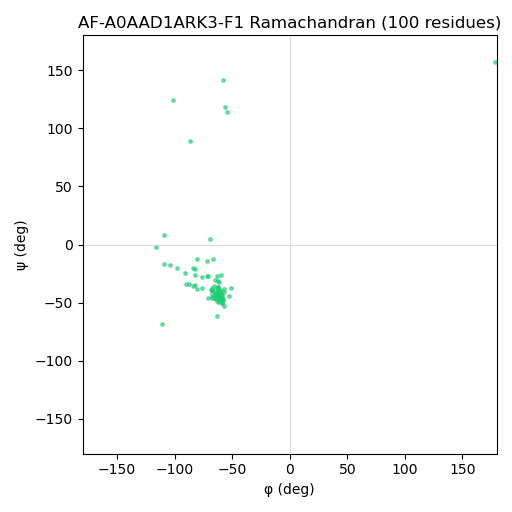6,60,78,76,107

Organism: NCBI:txid1423732